Protein AF-A0ABD0WYD9-F1 (afdb_monomer)

Secondary structure (DSSP, 8-state):
--SSHHHHHHHHHHHHHHHHHHHHHHHHHHHHHHHHS---PPPP--EEE-EEEEETTS---TT-EEEPPTT-EEEEEEEEETTEEEEEEEEEE-GGGTT-EEEEEETTEEEEEEEEEESSTTTT-TT-S-----

InterPro domains:
  IPR045860 Snake toxin-like superfamily [G3DSA:2.10.60.10] (42-127)
  IPR045860 Snake toxin-like superfamily [SSF57302] (46-125)
  IPR046354 Sperm acrosome membrane-associated protein 4/Protein Bouncer [PTHR47613] (30-126)

Sequence (134 aa):
MESSQVKAHRVSSQLLSLAGCLRVFLLPTLILTLAAMGRPVPRQILLCNVCPMQLKDKSCSNDFTSECQPNEHCGTSKGYFGSVHILTAQGCLTPDLCNSTHPLIYRGVNYNVTYRCCCSDQCNHLLAPTMHPC

Mean predicted aligned error: 13.66 Å

Solvent-accessible surface area (backbone atoms only — not comparable to full-atom values): 7597 Å² total; per-residue (Å²): 141,82,76,70,66,69,58,54,57,56,50,52,56,50,53,55,50,54,57,46,51,56,52,66,51,51,53,58,52,52,52,51,53,57,65,68,54,67,78,82,75,80,70,60,65,38,45,17,30,42,28,75,82,37,53,57,92,53,79,74,60,81,84,38,69,44,76,38,57,76,69,34,28,20,14,36,36,42,25,18,57,85,91,44,78,45,32,34,29,28,25,70,36,56,68,85,49,47,74,36,73,46,80,45,75,56,96,89,41,73,24,48,30,38,29,43,37,19,79,50,66,47,51,39,50,93,80,53,95,64,60,54,70,110

Structure (mmCIF, N/CA/C/O backbone):
data_AF-A0ABD0WYD9-F1
#
_entry.id   AF-A0ABD0WYD9-F1
#
loop_
_atom_site.group_PDB
_atom_site.id
_atom_site.type_symbol
_atom_site.label_atom_id
_atom_site.label_alt_id
_atom_site.label_comp_id
_atom_site.label_asym_id
_atom_site.label_entity_id
_atom_site.label_seq_id
_atom_site.pdbx_PDB_ins_code
_atom_site.Cartn_x
_atom_site.Cartn_y
_atom_site.Cartn_z
_atom_site.occupancy
_atom_site.B_iso_or_equiv
_atom_site.auth_seq_id
_atom_site.auth_comp_id
_atom_site.auth_asym_id
_atom_site.auth_atom_id
_atom_site.pdbx_PDB_model_num
ATOM 1 N N . MET A 1 1 ? -40.011 27.823 80.304 1.00 37.66 1 MET A N 1
ATOM 2 C CA . MET A 1 1 ? -38.775 27.892 79.495 1.00 37.66 1 MET A CA 1
ATOM 3 C C . MET A 1 1 ? -38.522 26.492 78.938 1.00 37.66 1 MET A C 1
ATOM 5 O O . MET A 1 1 ? -37.744 25.768 79.522 1.00 37.66 1 MET A O 1
ATOM 9 N N . GLU A 1 2 ? -39.256 26.050 77.904 1.00 43.69 2 GLU A N 1
ATOM 10 C CA . GLU A 1 2 ? -39.226 24.619 77.500 1.00 43.69 2 GLU A CA 1
ATOM 11 C C . GLU A 1 2 ? -39.496 24.344 76.000 1.00 43.69 2 GLU A C 1
ATOM 13 O O . GLU A 1 2 ? -39.678 23.206 75.594 1.00 43.69 2 GLU A O 1
ATOM 18 N N . SER A 1 3 ? -39.495 25.364 75.129 1.00 44.09 3 SER A N 1
ATOM 19 C CA . SER A 1 3 ? -39.961 25.211 73.730 1.00 44.09 3 SER A CA 1
ATOM 20 C C . SER A 1 3 ? -38.847 25.136 72.663 1.00 44.09 3 SER A C 1
ATOM 22 O O . SER A 1 3 ? -39.110 24.824 71.503 1.00 44.09 3 SER A O 1
ATOM 24 N N . SER A 1 4 ? -37.577 25.377 73.018 1.00 46.72 4 SER A N 1
ATOM 25 C CA . SER A 1 4 ? -36.503 25.528 72.013 1.00 46.72 4 SER A CA 1
ATOM 26 C C . SER A 1 4 ? -35.716 24.252 71.681 1.00 46.72 4 SER A C 1
ATOM 28 O O . SER A 1 4 ? -35.144 24.175 70.596 1.00 46.72 4 SER A O 1
ATOM 30 N N . GLN A 1 5 ? -35.691 23.230 72.548 1.00 47.50 5 GLN A N 1
ATOM 31 C CA . GLN A 1 5 ? -34.864 22.032 72.303 1.00 47.50 5 GLN A CA 1
ATOM 32 C C . GLN A 1 5 ? -35.495 21.009 71.343 1.00 47.50 5 GLN A C 1
ATOM 34 O O . GLN A 1 5 ? -34.782 20.380 70.561 1.00 47.50 5 GLN A O 1
ATOM 39 N N . VAL A 1 6 ? -36.825 20.876 71.323 1.00 47.47 6 VAL A N 1
ATOM 40 C CA . VAL A 1 6 ? -37.510 19.848 70.512 1.00 47.47 6 VAL A CA 1
ATOM 41 C C . VAL A 1 6 ? -37.477 20.178 69.011 1.00 47.47 6 VAL A C 1
ATOM 43 O O . VAL A 1 6 ? -37.432 19.282 68.165 1.00 47.47 6 VAL A O 1
ATOM 46 N N . LYS A 1 7 ? -37.440 21.468 68.649 1.00 44.81 7 LYS A N 1
ATOM 47 C CA . LYS A 1 7 ? -37.459 21.919 67.247 1.00 44.81 7 LYS A CA 1
ATOM 48 C C . LYS A 1 7 ? -36.091 21.785 66.563 1.00 44.81 7 LYS A C 1
ATOM 50 O O . LYS A 1 7 ? -36.036 21.417 65.394 1.00 44.81 7 LYS A O 1
ATOM 55 N N . ALA A 1 8 ? -34.996 21.993 67.299 1.00 42.66 8 ALA A N 1
ATOM 56 C CA . ALA A 1 8 ? -33.626 21.879 66.787 1.00 42.66 8 ALA A CA 1
ATOM 57 C C . ALA A 1 8 ? -33.217 20.423 66.489 1.00 42.66 8 ALA A C 1
ATOM 59 O O . ALA A 1 8 ? -32.623 20.147 65.445 1.00 42.66 8 ALA A O 1
ATOM 60 N N . HIS A 1 9 ? -33.611 19.475 67.349 1.00 40.56 9 HIS A N 1
ATOM 61 C CA . HIS A 1 9 ? -33.355 18.043 67.136 1.00 40.56 9 HIS A CA 1
ATOM 62 C C . HIS A 1 9 ? -34.081 17.485 65.903 1.00 40.56 9 HIS A C 1
ATOM 64 O O . HIS A 1 9 ? -33.520 16.683 65.154 1.00 40.56 9 HIS A O 1
ATOM 70 N N . ARG A 1 10 ? -35.315 17.943 65.654 1.00 43.44 10 ARG A N 1
ATOM 71 C CA . ARG A 1 10 ? -36.122 17.502 64.506 1.00 43.44 10 ARG A CA 1
ATOM 72 C C . ARG A 1 10 ? -35.565 18.020 63.174 1.00 43.44 10 ARG A C 1
ATOM 74 O O . ARG A 1 10 ? -35.542 17.277 62.200 1.00 43.44 10 ARG A O 1
ATOM 81 N N . VAL A 1 11 ? -35.060 19.257 63.156 1.00 44.94 11 VAL A N 1
ATOM 82 C CA . VAL A 1 11 ? -34.444 19.894 61.976 1.00 44.94 11 VAL A CA 1
ATOM 83 C C . VAL A 1 11 ? -33.078 19.279 61.651 1.00 44.94 11 VAL A C 1
ATOM 85 O O . VAL A 1 11 ? -32.806 18.983 60.490 1.00 44.94 11 VAL A O 1
ATOM 88 N N . SER A 1 12 ? -32.249 19.000 62.664 1.00 49.66 12 SER A N 1
ATOM 89 C CA . SER A 1 12 ? -30.949 18.336 62.482 1.00 49.66 12 SER A CA 1
ATOM 90 C C . SER A 1 12 ? -31.109 16.918 61.915 1.00 49.66 12 SER A C 1
ATOM 92 O O . SER A 1 12 ? -30.497 16.580 60.904 1.00 49.66 12 SER A O 1
ATOM 94 N N . SER A 1 13 ? -32.024 16.119 62.475 1.00 45.06 13 SER A N 1
ATOM 95 C CA . SER A 1 13 ? -32.302 14.759 61.992 1.00 45.06 13 SER A CA 1
ATOM 96 C C . SER A 1 13 ? -32.859 14.727 60.554 1.00 45.06 13 SER A C 1
ATOM 98 O O . SER A 1 13 ? -32.491 13.853 59.768 1.00 45.06 13 SER A O 1
ATOM 100 N N . GLN A 1 14 ? -33.673 15.716 60.161 1.00 49.16 14 GLN A N 1
ATOM 101 C CA . GLN A 1 14 ? -34.178 15.8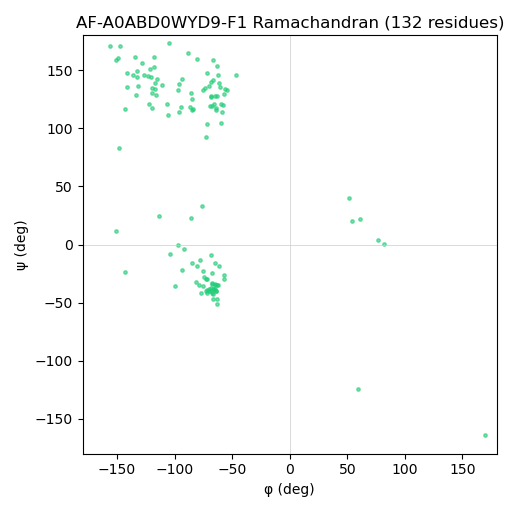47 58.785 1.00 49.16 14 GLN A CA 1
ATOM 102 C C . GLN A 1 14 ? -33.099 16.288 57.776 1.00 49.16 14 GLN A C 1
ATOM 104 O O . GLN A 1 14 ? -33.049 15.748 56.670 1.00 49.16 14 GLN A O 1
ATOM 109 N N . LEU A 1 15 ? -32.196 17.204 58.149 1.00 49.66 15 LEU A N 1
ATOM 110 C CA . LEU A 1 15 ? -31.064 17.640 57.311 1.00 49.66 15 LEU A CA 1
ATOM 111 C C . LEU A 1 15 ? -30.028 16.524 57.085 1.00 49.66 15 LEU A C 1
ATOM 113 O O . LEU A 1 15 ? -29.520 16.372 55.972 1.00 49.66 15 LEU A O 1
ATOM 117 N N . LEU A 1 16 ? -29.759 15.705 58.108 1.00 50.06 16 LEU A N 1
ATOM 118 C CA . LEU A 1 16 ? -28.893 14.522 58.001 1.00 50.06 16 LEU A CA 1
ATOM 119 C C . LEU A 1 16 ? -29.479 13.442 57.068 1.00 50.06 16 LEU A C 1
ATOM 121 O O . LEU A 1 16 ? -28.731 12.785 56.346 1.00 50.06 16 LEU A O 1
ATOM 125 N N . SER A 1 17 ? -30.808 13.298 57.025 1.00 51.75 17 SER A N 1
ATOM 126 C CA . SER A 1 17 ? -31.506 12.336 56.155 1.00 51.75 17 SER A CA 1
ATOM 127 C C . SER A 1 17 ? -31.485 12.738 54.670 1.00 51.75 17 SER A C 1
ATOM 129 O O . SER A 1 17 ? -31.228 11.909 53.793 1.00 51.75 17 SER A O 1
ATOM 131 N N . LEU A 1 18 ? -31.659 14.033 54.379 1.00 50.72 18 LEU A N 1
ATOM 132 C CA . LEU A 1 18 ? -31.580 14.589 53.020 1.00 50.72 18 LEU A CA 1
ATOM 133 C C . LEU A 1 18 ? -30.158 14.510 52.440 1.00 50.72 18 LEU A C 1
ATOM 135 O O . LEU A 1 18 ? -29.986 14.104 51.290 1.00 50.72 18 LEU A O 1
ATOM 139 N N . ALA A 1 19 ? -29.134 14.821 53.241 1.00 52.25 19 ALA A N 1
ATOM 140 C CA . ALA A 1 19 ? -27.732 14.686 52.837 1.00 52.25 19 ALA A CA 1
ATOM 141 C C . ALA A 1 19 ? -27.307 13.214 52.648 1.00 52.25 1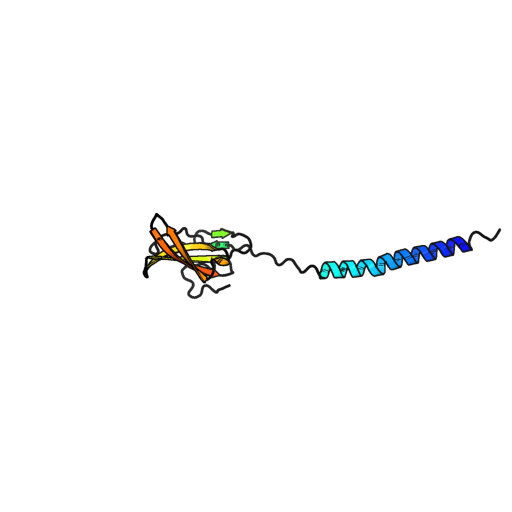9 ALA A C 1
ATOM 143 O O . ALA A 1 19 ? -26.496 12.909 51.769 1.00 52.25 19 ALA A O 1
ATOM 144 N N . GLY A 1 20 ? -27.876 12.297 53.440 1.00 50.06 20 GLY A N 1
ATOM 145 C CA . GLY A 1 20 ? -27.683 10.852 53.306 1.00 50.06 20 GLY A CA 1
ATOM 146 C C . GLY A 1 20 ? -28.284 10.290 52.016 1.00 50.06 20 GLY A C 1
ATOM 147 O O . GLY A 1 20 ? -27.592 9.586 51.285 1.00 50.06 20 GLY A O 1
ATOM 148 N N . CYS A 1 21 ? -29.522 10.661 51.673 1.00 52.00 21 CYS A N 1
ATOM 149 C CA . CYS A 1 21 ? -30.157 10.244 50.414 1.00 52.00 21 CYS A CA 1
ATOM 150 C C . CYS A 1 21 ? -29.420 10.789 49.183 1.00 52.00 21 CYS A C 1
ATOM 152 O O . CYS A 1 21 ? -29.212 10.062 48.211 1.00 52.00 21 CYS A O 1
ATOM 154 N N . LEU A 1 22 ? -28.962 12.043 49.242 1.00 50.88 22 LEU A N 1
ATOM 155 C CA . LEU A 1 22 ? -28.210 12.668 48.154 1.00 50.88 22 LEU A CA 1
ATOM 156 C C . LEU A 1 22 ? -26.878 11.939 47.888 1.00 50.88 22 LEU A C 1
ATOM 158 O O . LEU A 1 22 ? -26.475 11.792 46.739 1.00 50.88 22 LEU A O 1
ATOM 162 N N . ARG A 1 23 ? -26.222 11.415 48.934 1.00 54.19 23 ARG A N 1
ATOM 163 C CA . ARG A 1 23 ? -25.013 10.583 48.805 1.00 54.19 23 ARG A CA 1
ATOM 164 C C . ARG A 1 23 ? -25.320 9.150 48.362 1.00 54.19 23 ARG A C 1
ATOM 166 O O . ARG A 1 23 ? -24.603 8.625 47.520 1.00 54.19 23 ARG A O 1
ATOM 173 N N . VAL A 1 24 ? -26.370 8.521 48.888 1.00 58.66 24 VAL A N 1
ATOM 174 C CA . VAL A 1 24 ? -26.669 7.101 48.626 1.00 58.66 24 VAL A CA 1
ATOM 175 C C . VAL A 1 24 ? -27.173 6.854 47.206 1.00 58.66 24 VAL A C 1
ATOM 177 O O . VAL A 1 24 ? -26.892 5.791 46.667 1.00 58.66 24 VAL A O 1
ATOM 180 N N . PHE A 1 25 ? -27.856 7.812 46.572 1.00 56.38 25 PHE A N 1
ATOM 181 C CA . PHE A 1 25 ? -28.393 7.615 45.220 1.00 56.38 25 PHE A CA 1
ATOM 182 C C . PHE A 1 25 ? -27.540 8.239 44.108 1.00 56.38 25 PHE A C 1
ATOM 184 O O . PHE A 1 25 ? -27.410 7.619 43.058 1.00 56.38 25 PHE A O 1
ATOM 191 N N . LEU A 1 26 ? -26.897 9.397 44.324 1.00 61.88 26 LEU A N 1
ATOM 192 C CA . LEU A 1 26 ? -26.120 10.056 43.260 1.00 61.88 26 LEU A CA 1
ATOM 193 C C . LEU A 1 26 ? -24.772 9.378 42.978 1.00 61.88 26 LEU A C 1
ATOM 195 O O . LEU A 1 26 ? -24.339 9.323 41.826 1.00 61.88 26 LEU A O 1
ATOM 199 N N . LEU A 1 27 ? -24.111 8.847 44.013 1.00 64.38 27 LEU A N 1
ATOM 200 C CA . LEU A 1 27 ? -22.834 8.140 43.875 1.00 64.38 27 LEU A CA 1
ATOM 201 C C . LEU A 1 27 ? -22.951 6.861 43.026 1.00 64.38 27 LEU A C 1
ATOM 203 O O . LEU A 1 27 ? -22.187 6.738 42.068 1.00 64.38 27 LEU A O 1
ATOM 207 N N . PRO A 1 28 ? -23.891 5.929 43.284 1.00 67.06 28 PRO A N 1
ATOM 208 C CA . PRO A 1 28 ? -24.014 4.734 42.455 1.00 67.06 28 PRO A CA 1
ATOM 209 C C . PRO A 1 28 ? -24.492 5.051 41.038 1.00 67.06 28 PRO A C 1
ATOM 211 O O . PRO A 1 28 ? -24.013 4.413 40.105 1.00 67.06 28 PRO A O 1
ATOM 214 N N . THR A 1 29 ? -25.355 6.058 40.837 1.00 69.00 29 THR A N 1
ATOM 215 C CA . THR A 1 29 ? -25.748 6.472 39.479 1.00 69.00 29 THR A CA 1
ATOM 216 C C . THR A 1 29 ? -24.579 7.054 38.692 1.00 69.00 29 THR A C 1
ATOM 218 O O . THR A 1 29 ? -24.451 6.759 37.509 1.00 69.00 29 THR A O 1
ATOM 221 N N . LEU A 1 30 ? -23.694 7.823 39.337 1.00 69.94 30 LEU A N 1
ATOM 222 C CA . LEU A 1 30 ? -22.493 8.373 38.702 1.00 69.94 30 LEU A CA 1
ATOM 223 C C . LEU A 1 30 ? -21.468 7.280 38.358 1.00 69.94 30 LEU A C 1
ATOM 225 O O . LEU A 1 30 ? -20.819 7.332 37.318 1.00 69.94 30 LEU A O 1
ATOM 229 N N . ILE A 1 31 ? -21.333 6.265 39.214 1.00 69.31 31 ILE A N 1
ATOM 230 C CA . ILE A 1 31 ? -20.466 5.110 38.944 1.00 69.31 31 ILE A CA 1
ATOM 231 C C . ILE A 1 31 ? -21.021 4.286 37.771 1.00 69.31 31 ILE A C 1
ATOM 233 O O . ILE A 1 31 ? -20.257 3.878 36.897 1.00 69.31 31 ILE A O 1
ATOM 237 N N . LEU A 1 32 ? -22.344 4.082 37.709 1.00 66.44 32 LEU A N 1
ATOM 238 C CA . LEU A 1 32 ? -22.992 3.363 36.607 1.00 66.44 32 LEU A CA 1
ATOM 239 C C . LEU A 1 32 ? -22.843 4.096 35.267 1.00 66.44 32 LEU A C 1
ATOM 241 O O . LEU A 1 32 ? -22.587 3.453 34.251 1.00 66.44 32 LEU A O 1
ATOM 245 N N . THR A 1 33 ? -22.966 5.429 35.250 1.00 67.44 33 THR A N 1
ATOM 246 C CA . THR A 1 33 ? -22.784 6.213 34.019 1.00 67.44 33 THR A CA 1
ATOM 247 C C . THR A 1 33 ? -21.335 6.195 33.544 1.00 67.44 33 THR A C 1
ATOM 249 O O . THR A 1 33 ? -21.105 6.021 32.352 1.00 67.44 33 THR A O 1
ATOM 252 N N . LEU A 1 34 ? -20.353 6.278 34.448 1.00 66.00 34 LEU A N 1
ATOM 253 C CA . LEU A 1 34 ? -18.932 6.150 34.096 1.00 66.00 34 LEU A CA 1
ATOM 254 C C . LEU A 1 34 ? -18.579 4.754 33.558 1.00 66.00 34 LEU A C 1
ATOM 256 O O . LEU A 1 34 ? -17.756 4.648 32.656 1.00 66.00 34 LEU A O 1
ATOM 260 N N . ALA A 1 35 ? -19.211 3.695 34.070 1.00 67.19 35 ALA A N 1
ATOM 261 C CA . ALA A 1 35 ? -19.020 2.331 33.572 1.00 67.19 35 ALA A CA 1
ATOM 262 C C . ALA A 1 35 ? -19.708 2.077 32.214 1.00 67.19 35 ALA A C 1
ATOM 264 O O . ALA A 1 35 ? -19.243 1.237 31.445 1.00 67.19 35 ALA A O 1
ATOM 265 N N . ALA A 1 36 ? -20.794 2.800 31.911 1.00 70.00 36 ALA A N 1
ATOM 266 C CA . ALA A 1 36 ? -21.495 2.730 30.627 1.00 70.00 36 ALA A CA 1
ATOM 267 C C . ALA A 1 36 ? -20.750 3.457 29.493 1.00 70.00 36 ALA A C 1
ATOM 269 O O . ALA A 1 36 ? -20.934 3.129 28.319 1.00 70.00 36 ALA A O 1
ATOM 270 N N . MET A 1 37 ? -19.877 4.411 29.831 1.00 68.06 37 MET A N 1
ATOM 271 C CA . MET A 1 37 ? -18.918 4.980 28.888 1.00 68.06 37 MET A CA 1
ATOM 272 C C . MET A 1 37 ? -17.835 3.924 28.646 1.00 68.06 37 MET A C 1
ATOM 274 O O . MET A 1 37 ? -16.884 3.799 29.415 1.00 68.06 37 MET A O 1
ATOM 278 N N . GLY A 1 38 ? -18.024 3.100 27.611 1.00 65.19 38 GLY A N 1
ATOM 279 C CA . GLY A 1 38 ? -17.066 2.065 27.226 1.00 65.19 38 GLY A CA 1
ATOM 280 C C . GLY A 1 38 ? -15.630 2.600 27.190 1.00 65.19 38 GLY A C 1
ATOM 281 O O . GLY A 1 38 ? -15.391 3.767 26.873 1.00 65.19 38 GLY A O 1
ATOM 282 N N . ARG A 1 39 ? -14.659 1.749 27.543 1.00 73.44 39 ARG A N 1
ATOM 283 C CA . ARG A 1 39 ? -13.240 2.132 27.525 1.00 73.44 39 ARG A CA 1
ATOM 284 C C . ARG A 1 39 ? -12.872 2.668 26.132 1.00 73.44 39 ARG A C 1
ATOM 286 O O . ARG A 1 39 ? -13.196 1.997 25.150 1.00 73.44 39 ARG A O 1
ATOM 293 N N . PRO A 1 40 ? -12.173 3.814 26.023 1.00 64.44 40 PRO A N 1
ATOM 294 C CA . PRO A 1 40 ? -11.611 4.239 24.751 1.00 64.44 40 PRO A CA 1
ATOM 295 C C . PRO A 1 40 ? -10.662 3.141 24.269 1.00 64.44 40 PRO A C 1
ATOM 297 O O . PRO A 1 40 ? -9.660 2.856 24.925 1.00 64.44 40 PRO A O 1
ATOM 300 N N . VAL A 1 41 ? -10.993 2.485 23.156 1.00 63.38 41 VAL A N 1
ATOM 301 C CA . VAL A 1 41 ? -10.050 1.587 22.488 1.00 63.38 41 VAL A CA 1
ATOM 302 C C . VAL A 1 41 ? -8.940 2.483 21.942 1.00 63.38 41 VAL A C 1
ATOM 304 O O . VAL A 1 41 ? -9.249 3.392 21.164 1.00 63.38 41 VAL A O 1
ATOM 307 N N . PRO A 1 42 ? -7.674 2.304 22.357 1.00 61.94 42 PRO A N 1
ATOM 308 C CA . PRO A 1 42 ? -6.589 3.086 21.791 1.00 61.94 42 PRO A CA 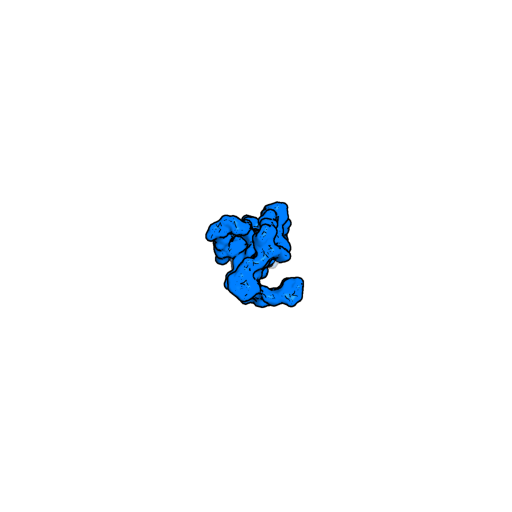1
ATOM 309 C C . PRO A 1 42 ? -6.555 2.820 20.285 1.00 61.94 42 PRO A C 1
ATOM 311 O O . PRO A 1 42 ? -6.434 1.672 19.855 1.00 61.94 42 PRO A O 1
ATOM 314 N N . ARG A 1 43 ? -6.708 3.877 19.477 1.00 69.00 43 ARG A N 1
ATOM 315 C CA . ARG A 1 43 ? -6.470 3.775 18.036 1.00 69.00 43 ARG A CA 1
ATOM 316 C C . ARG A 1 43 ? -4.991 3.458 17.860 1.00 69.00 43 ARG A C 1
ATOM 318 O O . ARG A 1 43 ? -4.150 4.238 18.300 1.00 69.00 43 ARG A O 1
ATOM 325 N N . GLN A 1 44 ? -4.691 2.299 17.285 1.00 77.19 44 GLN A N 1
ATOM 326 C CA . GLN A 1 44 ? -3.313 1.895 17.046 1.00 77.19 44 GLN A CA 1
ATOM 327 C C . GLN A 1 44 ? -2.736 2.791 15.952 1.00 77.19 44 GLN A C 1
ATOM 329 O O . GLN 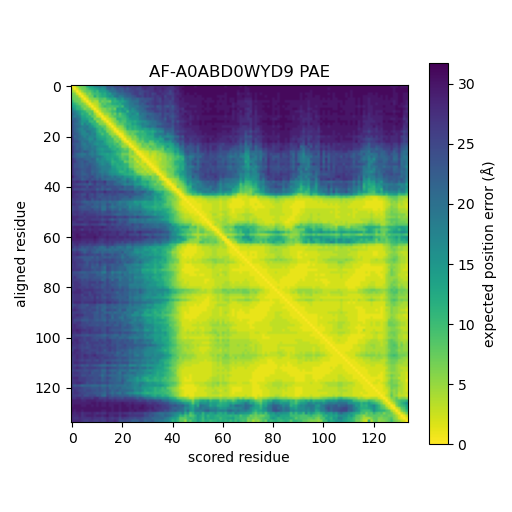A 1 44 ? -3.274 2.857 14.847 1.00 77.19 44 GLN A O 1
ATOM 334 N N . ILE A 1 45 ? -1.682 3.523 16.302 1.00 92.12 45 ILE A N 1
ATOM 335 C CA . ILE A 1 45 ? -0.811 4.191 15.341 1.00 92.12 45 ILE A CA 1
ATOM 336 C C . ILE A 1 45 ? 0.207 3.133 14.932 1.00 92.12 45 ILE A C 1
ATOM 338 O O . ILE A 1 45 ? 0.941 2.642 15.785 1.00 92.12 45 ILE A O 1
ATOM 342 N N . LEU A 1 46 ? 0.186 2.744 13.659 1.00 94.69 46 LEU A N 1
ATOM 343 C CA . LEU A 1 46 ? 1.086 1.728 13.119 1.00 94.69 46 LEU A CA 1
ATOM 344 C C . LEU A 1 46 ? 2.330 2.381 12.521 1.00 94.69 46 LEU A C 1
ATOM 346 O O . LEU A 1 46 ? 2.242 3.429 11.877 1.00 94.69 46 LEU A O 1
ATOM 350 N N . LEU A 1 47 ? 3.476 1.729 12.693 1.00 95.44 47 LEU A N 1
ATOM 351 C CA . LEU A 1 47 ? 4.721 2.071 12.014 1.00 95.44 47 LEU A CA 1
ATOM 352 C C . LEU A 1 47 ? 4.876 1.173 10.782 1.00 95.44 47 LEU A C 1
ATOM 354 O O . LEU A 1 47 ? 5.047 -0.035 10.923 1.00 95.44 47 LEU A O 1
ATOM 358 N N . CYS A 1 48 ? 4.842 1.729 9.573 1.00 94.88 48 CYS A N 1
ATOM 359 C CA . CYS A 1 48 ? 4.835 0.947 8.330 1.00 94.88 48 CYS A CA 1
ATOM 360 C C . CYS A 1 48 ? 6.063 1.213 7.464 1.00 94.88 48 CYS A C 1
ATOM 362 O O . CYS A 1 48 ? 6.610 2.312 7.488 1.00 94.88 48 CYS A O 1
ATOM 364 N N . ASN A 1 49 ? 6.464 0.231 6.648 1.00 94.06 49 ASN A N 1
ATOM 365 C CA . ASN A 1 49 ? 7.501 0.443 5.637 1.00 94.06 49 ASN A CA 1
ATOM 366 C C . ASN A 1 49 ? 6.979 1.382 4.549 1.00 94.06 49 ASN A C 1
ATOM 368 O O . ASN A 1 49 ? 5.830 1.243 4.111 1.00 94.06 49 ASN A O 1
ATOM 372 N N . VAL A 1 50 ? 7.831 2.292 4.085 1.00 93.88 50 VAL A N 1
ATOM 373 C CA . VAL A 1 50 ? 7.501 3.262 3.041 1.00 93.88 50 VAL A CA 1
ATOM 374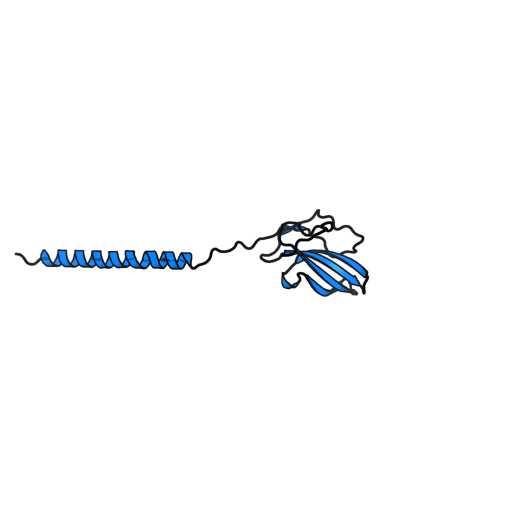 C C . VAL A 1 50 ? 8.363 3.024 1.819 1.00 93.88 50 VAL A C 1
ATOM 376 O O . VAL A 1 50 ? 9.590 3.005 1.882 1.00 93.88 50 VAL A O 1
ATOM 379 N N . CYS A 1 51 ? 7.698 2.919 0.677 1.00 92.50 51 CYS A N 1
ATOM 380 C CA . CYS A 1 51 ? 8.345 2.865 -0.617 1.00 92.50 51 CYS A CA 1
ATOM 381 C C . CYS A 1 51 ? 7.491 3.634 -1.627 1.00 92.50 51 CYS A C 1
ATOM 383 O O . CYS A 1 51 ? 6.346 3.236 -1.877 1.00 92.50 51 CYS A O 1
ATOM 385 N N . PRO A 1 52 ? 8.008 4.727 -2.214 1.00 91.81 52 PRO A N 1
ATOM 386 C CA . PRO A 1 52 ? 7.265 5.481 -3.210 1.00 91.81 52 PRO A CA 1
ATOM 387 C C . PRO A 1 52 ? 6.996 4.615 -4.440 1.00 91.81 52 PRO A C 1
ATOM 389 O O . PRO A 1 52 ? 7.760 3.705 -4.758 1.00 91.81 52 PRO A O 1
ATOM 392 N N . MET A 1 53 ? 5.922 4.932 -5.165 1.00 91.75 53 MET A N 1
ATOM 393 C CA . MET A 1 53 ? 5.556 4.178 -6.359 1.00 91.75 53 MET A CA 1
ATOM 394 C C . MET A 1 53 ? 6.696 4.179 -7.382 1.00 91.75 53 MET A C 1
ATOM 396 O O . MET A 1 53 ? 7.109 5.235 -7.875 1.00 91.75 53 MET A O 1
ATOM 400 N N . GLN A 1 54 ? 7.179 2.983 -7.708 1.00 92.00 54 GLN A N 1
ATOM 401 C CA . GLN A 1 54 ? 8.318 2.762 -8.591 1.00 92.00 54 GLN A CA 1
ATOM 402 C C . GLN A 1 54 ? 8.172 1.466 -9.390 1.00 92.00 54 GLN A C 1
ATOM 404 O O . GLN A 1 54 ? 7.274 0.667 -9.138 1.00 92.00 54 GLN A O 1
ATOM 409 N N . LEU A 1 55 ? 9.058 1.258 -10.367 1.00 90.44 55 LEU A N 1
ATOM 410 C CA . LEU A 1 55 ? 9.110 0.011 -11.129 1.00 90.44 55 LEU A CA 1
ATOM 411 C C . LEU A 1 55 ? 9.412 -1.174 -10.207 1.00 90.44 55 LEU A C 1
ATOM 413 O O . LEU A 1 55 ? 10.295 -1.069 -9.360 1.00 90.44 55 LEU A O 1
ATOM 417 N N . LYS A 1 56 ? 8.737 -2.307 -10.420 1.00 85.44 56 LYS A N 1
AT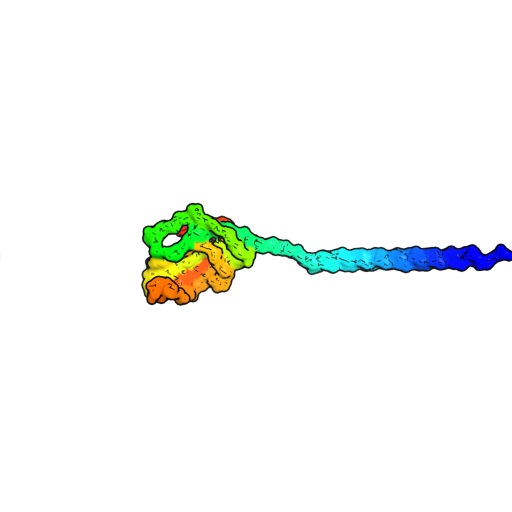OM 418 C CA . LYS A 1 56 ? 8.899 -3.530 -9.610 1.00 85.44 56 LYS A CA 1
ATOM 419 C C . LYS A 1 56 ? 10.336 -4.066 -9.566 1.00 85.44 56 LYS A C 1
ATOM 421 O O . LYS A 1 56 ? 10.687 -4.761 -8.623 1.00 85.44 56 LYS A O 1
ATOM 426 N N . ASP A 1 57 ? 11.135 -3.770 -10.595 1.00 79.44 57 ASP A N 1
ATOM 427 C CA . ASP A 1 57 ? 12.518 -4.245 -10.718 1.00 79.44 57 ASP A CA 1
ATOM 428 C C . ASP A 1 57 ? 13.474 -3.436 -9.826 1.00 79.44 57 ASP A C 1
ATOM 430 O O . ASP A 1 57 ? 14.607 -3.849 -9.583 1.00 79.44 57 ASP A O 1
ATOM 434 N N . LYS A 1 58 ? 13.017 -2.289 -9.304 1.00 80.06 58 LYS A N 1
ATOM 435 C CA . LYS A 1 58 ? 13.681 -1.604 -8.198 1.00 80.06 58 LYS A CA 1
ATOM 436 C C . LYS A 1 58 ? 13.199 -2.219 -6.892 1.00 80.06 58 LYS A C 1
ATOM 438 O O . LYS A 1 58 ? 11.999 -2.256 -6.623 1.00 80.06 58 LYS A O 1
ATOM 443 N N . SER A 1 59 ? 14.134 -2.668 -6.061 1.00 72.38 59 SER A N 1
ATOM 444 C CA . SER A 1 59 ? 13.803 -3.127 -4.719 1.00 72.38 59 SER A CA 1
ATOM 445 C C . SER A 1 59 ? 13.238 -1.963 -3.901 1.00 72.38 59 SER A C 1
ATOM 447 O O . SER A 1 59 ? 13.845 -0.895 -3.804 1.00 72.38 59 SER A O 1
ATOM 449 N N . CYS A 1 60 ? 12.070 -2.164 -3.289 1.00 77.75 60 CYS A N 1
ATOM 450 C CA . CYS A 1 60 ? 11.737 -1.384 -2.106 1.00 77.75 60 CYS A CA 1
ATOM 451 C C . CYS A 1 60 ? 12.622 -1.909 -0.983 1.00 77.75 60 CYS A C 1
ATOM 453 O O . CYS A 1 60 ? 12.412 -3.018 -0.487 1.00 77.75 60 CYS A O 1
ATOM 455 N N . SER A 1 61 ? 13.658 -1.148 -0.649 1.00 70.50 61 SER A N 1
ATOM 456 C CA . SER A 1 61 ? 14.409 -1.402 0.571 1.00 70.50 61 SER A CA 1
ATOM 457 C C . SER A 1 61 ? 13.489 -1.060 1.739 1.00 70.50 61 SER A C 1
ATOM 459 O O . SER A 1 61 ? 12.929 0.035 1.762 1.00 70.50 61 SER A O 1
ATOM 461 N N . ASN A 1 62 ? 13.303 -1.972 2.695 1.00 72.62 62 ASN A N 1
ATOM 462 C CA . ASN A 1 62 ? 12.488 -1.715 3.893 1.00 72.62 62 ASN A CA 1
ATOM 463 C C . ASN A 1 62 ? 13.256 -0.829 4.904 1.00 72.62 62 ASN A C 1
ATOM 465 O O . ASN A 1 62 ? 13.133 -1.004 6.109 1.00 72.62 62 ASN A O 1
ATOM 469 N N . ASP A 1 63 ? 14.093 0.086 4.409 1.00 76.56 63 ASP A N 1
ATOM 470 C CA . ASP A 1 63 ? 15.006 0.903 5.215 1.00 76.56 63 ASP A CA 1
ATOM 471 C C . ASP A 1 63 ? 14.312 2.152 5.774 1.00 76.56 63 ASP A C 1
ATOM 473 O O . ASP A 1 63 ? 14.821 2.794 6.690 1.00 76.56 63 ASP A O 1
ATOM 477 N N . PHE A 1 64 ? 13.151 2.508 5.215 1.00 90.00 64 PHE A N 1
ATOM 478 C CA . PHE A 1 64 ? 12.381 3.683 5.597 1.00 90.00 64 PHE A CA 1
ATOM 479 C C . PHE A 1 64 ? 11.024 3.282 6.158 1.00 90.00 64 PHE A C 1
ATOM 481 O O . PHE A 1 64 ? 10.294 2.488 5.560 1.00 90.00 64 PHE A O 1
ATOM 488 N N . THR A 1 65 ? 10.666 3.895 7.281 1.00 94.44 65 THR A N 1
ATOM 489 C CA . THR A 1 65 ? 9.382 3.702 7.948 1.00 94.44 65 THR A CA 1
ATOM 490 C C . THR A 1 65 ? 8.704 5.038 8.243 1.00 94.44 65 THR A C 1
ATOM 492 O O . THR A 1 65 ? 9.358 6.080 8.319 1.00 94.44 65 THR A O 1
ATOM 495 N N . SER A 1 66 ? 7.380 5.016 8.387 1.00 95.12 66 SER A N 1
ATOM 496 C CA . SER A 1 66 ? 6.584 6.168 8.821 1.00 95.12 66 SER A CA 1
ATOM 497 C C . SER A 1 66 ? 5.457 5.743 9.750 1.00 95.12 66 SER A C 1
ATOM 499 O O . SER A 1 66 ? 4.887 4.663 9.581 1.00 95.12 66 SER A O 1
ATOM 501 N N . GLU A 1 67 ? 5.102 6.613 10.691 1.00 96.75 67 GLU A N 1
ATOM 502 C CA . GLU A 1 67 ? 3.882 6.476 11.487 1.00 96.75 67 GLU A CA 1
ATOM 503 C C . GLU A 1 67 ? 2.652 6.826 10.641 1.00 96.75 67 GLU A C 1
ATOM 505 O O . GLU A 1 67 ? 2.651 7.823 9.914 1.00 96.75 67 GLU A O 1
ATOM 510 N N . CYS A 1 68 ? 1.608 6.006 10.733 1.00 95.75 68 CYS A N 1
ATOM 511 C CA . CYS A 1 68 ? 0.350 6.226 10.026 1.00 95.75 68 CYS A CA 1
ATOM 512 C C . CYS A 1 68 ? -0.641 7.083 10.817 1.00 95.75 68 CYS A C 1
ATOM 514 O O . CYS A 1 68 ? -0.526 7.258 12.032 1.00 95.75 68 CYS A O 1
ATOM 516 N N . GLN A 1 69 ? -1.671 7.584 10.137 1.00 95.12 69 GLN A N 1
ATOM 517 C CA . GLN A 1 69 ? -2.805 8.204 10.815 1.00 95.12 69 GLN A CA 1
ATOM 518 C C . GLN A 1 69 ? -3.592 7.168 11.636 1.00 95.12 69 GLN A C 1
ATOM 520 O O . GLN A 1 69 ? -3.563 5.966 11.352 1.00 95.12 69 GLN A O 1
ATOM 525 N N . PRO A 1 70 ? -4.366 7.616 12.641 1.00 91.69 70 PRO A N 1
ATOM 526 C CA . PRO A 1 70 ? -5.269 6.727 13.354 1.00 91.69 70 PRO A CA 1
ATOM 527 C C . PRO A 1 70 ? -6.256 6.053 12.387 1.00 91.69 70 PRO A C 1
ATOM 529 O O . PRO A 1 70 ? -6.954 6.747 11.650 1.00 91.69 70 PRO A O 1
ATOM 532 N N . ASN A 1 71 ? -6.378 4.725 12.474 1.00 90.19 71 ASN A N 1
ATOM 533 C CA . ASN A 1 71 ? -7.200 3.854 11.613 1.00 90.19 71 ASN A CA 1
ATOM 534 C C . ASN A 1 71 ? -6.642 3.567 10.211 1.00 90.19 71 ASN A C 1
ATOM 536 O O . ASN A 1 71 ? -7.328 2.913 9.431 1.00 90.19 71 ASN A O 1
ATOM 540 N N . GLU A 1 72 ? -5.444 4.026 9.869 1.00 94.81 72 GLU A N 1
ATOM 541 C CA . GLU A 1 72 ? -4.762 3.528 8.675 1.00 94.81 72 GLU A CA 1
ATOM 542 C C . GLU A 1 72 ? -4.085 2.181 8.950 1.00 94.81 72 GLU A C 1
ATOM 544 O O . GLU A 1 72 ? -3.806 1.810 10.094 1.00 94.81 72 GLU A O 1
ATOM 549 N N . HIS A 1 73 ? -3.816 1.447 7.876 1.00 94.25 73 HIS A N 1
ATOM 550 C CA . HIS A 1 73 ? -3.167 0.143 7.915 1.00 94.25 73 HIS A CA 1
ATOM 551 C C . HIS A 1 73 ? -1.879 0.159 7.101 1.00 94.25 73 HIS A C 1
ATOM 553 O O . HIS A 1 73 ? -1.769 0.878 6.106 1.00 94.25 73 HIS A O 1
ATOM 559 N N . CYS A 1 74 ? -0.909 -0.673 7.474 1.00 95.06 74 CYS A N 1
ATOM 560 C CA . CYS A 1 74 ? 0.236 -0.904 6.604 1.00 95.06 74 CYS A CA 1
ATOM 561 C C . CYS A 1 74 ? -0.226 -1.633 5.345 1.00 95.06 74 CYS A C 1
ATOM 563 O O . CYS A 1 74 ? -1.036 -2.558 5.423 1.00 95.06 74 CYS A O 1
ATOM 565 N N . GLY A 1 75 ? 0.332 -1.287 4.188 1.00 94.12 75 GLY A N 1
ATOM 566 C CA . GLY A 1 75 ? -0.035 -1.966 2.957 1.00 94.12 75 GLY A CA 1
ATOM 567 C C . GLY A 1 75 ? 0.997 -1.933 1.844 1.00 94.12 75 GLY A C 1
ATOM 568 O O . GLY A 1 75 ? 2.029 -1.257 1.917 1.00 94.12 75 GLY A O 1
ATOM 569 N N . THR A 1 76 ? 0.698 -2.728 0.818 1.00 93.69 76 THR A N 1
ATOM 570 C CA . THR A 1 76 ? 1.407 -2.772 -0.463 1.00 93.69 76 THR A CA 1
ATOM 571 C C . THR A 1 76 ? 0.442 -2.445 -1.595 1.00 93.69 76 THR A C 1
ATOM 573 O O . THR A 1 76 ? -0.721 -2.860 -1.579 1.00 93.69 76 THR A O 1
ATOM 576 N N . SER A 1 77 ? 0.951 -1.745 -2.602 1.00 94.19 77 SER A N 1
ATOM 577 C CA . SER A 1 77 ? 0.221 -1.414 -3.824 1.00 94.19 77 SER A CA 1
ATOM 578 C C . SER A 1 77 ? 0.954 -2.013 -5.014 1.00 94.19 77 SER A C 1
ATOM 580 O O . SER A 1 77 ? 2.162 -1.819 -5.154 1.00 94.19 77 SER A O 1
ATOM 582 N N . LYS A 1 78 ? 0.237 -2.728 -5.881 1.00 93.88 78 LYS A N 1
ATOM 583 C CA . LYS A 1 78 ? 0.785 -3.313 -7.113 1.00 93.88 78 LYS A CA 1
ATOM 584 C C . LYS A 1 78 ? 0.046 -2.748 -8.312 1.00 93.88 78 LYS A C 1
ATOM 586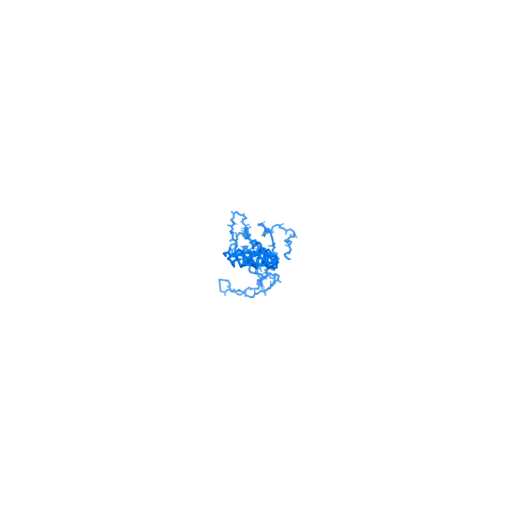 O O . LYS A 1 78 ? -1.159 -2.943 -8.433 1.00 93.88 78 LYS A O 1
ATOM 591 N N . GLY A 1 79 ? 0.757 -2.037 -9.177 1.00 95.19 79 GLY A N 1
ATOM 592 C CA . GLY A 1 79 ? 0.218 -1.435 -10.392 1.00 95.19 79 GLY A CA 1
ATOM 593 C C . GLY A 1 79 ? 0.456 -2.303 -11.623 1.00 95.19 79 GLY A C 1
ATOM 594 O O . GLY A 1 79 ? 1.571 -2.783 -11.870 1.00 95.19 79 GLY A O 1
ATOM 595 N N . TYR A 1 80 ? -0.606 -2.467 -12.404 1.00 95.94 80 TYR A N 1
ATOM 596 C CA . TYR A 1 80 ? -0.660 -3.299 -13.595 1.00 95.94 80 TYR A CA 1
ATOM 597 C C . TYR A 1 80 ? -0.990 -2.460 -14.828 1.00 95.94 80 TYR A C 1
ATOM 599 O O . TYR A 1 80 ? -1.919 -1.650 -14.807 1.00 95.94 80 TYR A O 1
ATOM 607 N N . PHE A 1 81 ? -0.256 -2.687 -15.916 1.00 95.38 81 PHE A N 1
ATOM 608 C CA . PHE A 1 81 ? -0.641 -2.228 -17.251 1.00 95.38 81 PHE A CA 1
ATOM 609 C C . PHE A 1 81 ? -1.116 -3.437 -18.049 1.00 95.38 81 PHE A C 1
ATOM 611 O O . PHE A 1 81 ? -0.346 -4.363 -18.324 1.00 95.38 81 PHE A O 1
ATOM 618 N N . GLY A 1 82 ? -2.417 -3.474 -18.339 1.00 92.31 82 GLY A N 1
ATOM 619 C CA . GLY A 1 82 ? -3.075 -4.706 -18.767 1.00 92.31 82 GLY A CA 1
ATOM 620 C C . GLY A 1 82 ? -2.936 -5.788 -17.691 1.00 92.31 82 GLY A C 1
ATOM 621 O O . GLY A 1 82 ? -3.296 -5.571 -16.537 1.00 92.31 82 GLY A O 1
ATOM 622 N N . SER A 1 83 ? -2.387 -6.945 -18.061 1.00 92.94 83 SER A N 1
ATOM 623 C CA . SER A 1 83 ? -2.128 -8.069 -17.150 1.00 92.94 83 SER A CA 1
ATOM 624 C C . SER A 1 83 ? -0.730 -8.054 -16.518 1.00 92.94 83 SER A C 1
ATOM 626 O O . SER A 1 83 ? -0.418 -8.909 -15.688 1.00 92.94 83 SER A O 1
ATOM 628 N N . VAL A 1 84 ? 0.133 -7.106 -16.893 1.00 93.69 84 VAL A N 1
ATOM 629 C CA . VAL A 1 84 ? 1.543 -7.108 -16.490 1.00 93.69 84 VAL A CA 1
ATOM 630 C C . VAL A 1 84 ? 1.736 -6.257 -15.240 1.00 93.69 84 VAL A C 1
ATOM 632 O O . VAL A 1 84 ? 1.517 -5.049 -15.272 1.00 93.69 84 VAL A O 1
ATOM 635 N N . HIS A 1 85 ? 2.195 -6.874 -14.147 1.00 93.00 85 HIS A N 1
ATOM 636 C CA . HIS A 1 85 ? 2.667 -6.155 -12.959 1.00 93.00 85 HIS A CA 1
ATOM 637 C C . HIS A 1 85 ? 3.967 -5.416 -13.289 1.00 93.00 85 HIS A C 1
ATOM 639 O O . HIS A 1 85 ? 4.920 -6.043 -13.764 1.00 93.00 85 HIS A O 1
ATOM 645 N N . ILE A 1 86 ? 4.020 -4.116 -13.009 1.00 94.38 86 ILE A N 1
ATOM 646 C CA . ILE A 1 86 ? 5.173 -3.255 -13.323 1.00 94.38 86 ILE A CA 1
ATOM 647 C C . ILE A 1 86 ? 5.447 -2.194 -12.268 1.00 94.38 86 ILE A C 1
ATOM 649 O O . ILE A 1 86 ? 6.589 -1.756 -12.192 1.00 94.38 86 ILE A O 1
ATOM 653 N N . LEU A 1 87 ? 4.464 -1.793 -11.459 1.00 93.94 87 LEU A N 1
ATOM 654 C CA . LEU A 1 87 ? 4.666 -0.812 -10.394 1.00 93.94 87 LEU A CA 1
ATOM 655 C C . LEU A 1 87 ? 4.447 -1.437 -9.022 1.00 93.94 87 LEU A C 1
ATOM 657 O O . LEU A 1 87 ? 3.514 -2.212 -8.847 1.00 93.94 87 LEU A O 1
ATOM 661 N N . THR A 1 88 ? 5.253 -1.037 -8.047 1.00 92.69 88 THR A N 1
ATOM 662 C CA . THR A 1 88 ? 5.089 -1.406 -6.640 1.00 92.69 88 THR A CA 1
ATOM 663 C C . THR A 1 88 ? 5.215 -0.172 -5.750 1.00 92.69 88 THR A C 1
ATOM 665 O O . THR A 1 88 ? 5.950 0.761 -6.082 1.00 92.69 88 THR A O 1
ATOM 668 N N . ALA A 1 89 ? 4.507 -0.172 -4.624 1.00 93.56 89 ALA A N 1
ATOM 669 C CA . ALA A 1 89 ? 4.632 0.821 -3.560 1.00 93.56 89 ALA A CA 1
ATOM 670 C C . ALA A 1 89 ? 4.314 0.194 -2.192 1.00 93.56 89 ALA A C 1
ATOM 672 O O . ALA A 1 89 ? 3.646 -0.843 -2.117 1.00 93.56 89 ALA A O 1
ATOM 673 N N . GLN A 1 90 ? 4.766 0.838 -1.119 1.00 94.50 90 GLN A N 1
ATOM 674 C CA . GLN A 1 90 ? 4.460 0.492 0.273 1.00 94.50 90 GLN A CA 1
ATOM 675 C C . GLN A 1 90 ? 4.149 1.768 1.056 1.00 94.50 90 GLN A C 1
ATOM 677 O O . GLN A 1 90 ? 4.760 2.810 0.807 1.00 94.50 90 GLN A O 1
ATOM 682 N N . GLY A 1 91 ? 3.241 1.680 2.020 1.00 95.00 91 GLY A N 1
ATOM 683 C CA . GLY A 1 91 ? 2.971 2.776 2.944 1.00 95.00 91 GLY A CA 1
ATOM 684 C C . GLY A 1 91 ? 1.723 2.538 3.780 1.00 95.00 91 GLY A C 1
ATOM 685 O O . GLY A 1 91 ? 1.217 1.416 3.851 1.00 95.00 91 GLY A O 1
ATOM 686 N N . CYS A 1 92 ? 1.243 3.615 4.390 1.00 95.94 92 CYS A N 1
ATOM 687 C CA . CYS A 1 92 ? -0.041 3.675 5.073 1.00 95.94 92 CYS A CA 1
ATOM 688 C C . CYS A 1 92 ? -1.174 3.752 4.044 1.00 95.94 92 CYS A C 1
ATOM 690 O O . CYS A 1 92 ? -1.099 4.531 3.091 1.00 95.94 92 CYS A O 1
ATOM 692 N N . LEU A 1 93 ? -2.206 2.935 4.224 1.00 95.56 93 LEU A N 1
ATOM 693 C CA . LEU A 1 93 ? -3.402 2.909 3.391 1.00 95.56 93 LEU A CA 1
ATOM 694 C C . LEU A 1 93 ? -4.636 3.137 4.255 1.00 95.56 93 LEU A C 1
ATOM 696 O O . LEU A 1 93 ? -4.723 2.648 5.385 1.00 95.56 93 LEU A O 1
ATOM 700 N N . THR A 1 94 ? -5.615 3.835 3.692 1.00 95.19 94 THR A N 1
ATOM 701 C CA . THR A 1 94 ? -6.931 3.950 4.305 1.00 95.19 94 THR A CA 1
ATOM 702 C C . THR A 1 94 ? -7.688 2.617 4.191 1.00 95.19 94 THR A C 1
ATOM 704 O O . THR A 1 94 ? -7.495 1.880 3.216 1.00 95.19 94 THR A O 1
ATOM 707 N N . PRO A 1 95 ? -8.552 2.268 5.164 1.00 93.00 95 PRO A N 1
ATOM 708 C CA . PRO A 1 95 ? -9.249 0.978 5.182 1.00 93.00 95 PRO A CA 1
ATOM 709 C C . PRO A 1 95 ? -10.087 0.678 3.933 1.00 93.00 95 PRO A C 1
ATOM 711 O O . PRO A 1 95 ? -10.239 -0.481 3.559 1.00 93.00 95 PRO A O 1
ATOM 714 N N . ASP A 1 96 ? -10.618 1.706 3.273 1.00 94.12 96 ASP A N 1
ATOM 715 C CA . ASP A 1 96 ? -11.417 1.595 2.048 1.00 94.12 96 ASP A CA 1
ATOM 716 C C . ASP A 1 96 ? -10.613 1.118 0.831 1.00 94.12 96 ASP A C 1
ATOM 718 O O . ASP A 1 96 ? -11.179 0.513 -0.081 1.00 94.12 96 ASP A O 1
ATOM 722 N N . LEU A 1 97 ? -9.293 1.326 0.829 1.00 94.94 97 LEU A N 1
ATOM 723 C CA . LEU A 1 97 ? -8.411 0.794 -0.206 1.00 94.94 97 LEU A CA 1
ATOM 724 C C . LEU A 1 97 ? -8.060 -0.678 0.036 1.00 94.94 97 LEU A C 1
ATOM 726 O O . LEU A 1 97 ? -7.604 -1.365 -0.871 1.00 94.94 97 LEU A O 1
ATOM 730 N N . CYS A 1 98 ? -8.227 -1.202 1.246 1.00 93.06 98 CYS A N 1
ATOM 731 C CA . CYS A 1 98 ? -7.760 -2.544 1.565 1.00 93.06 98 CYS A CA 1
ATOM 732 C C . CYS A 1 98 ? -8.504 -3.621 0.761 1.00 93.06 98 CYS A C 1
ATOM 734 O O . CYS A 1 98 ? -9.730 -3.686 0.759 1.00 93.06 98 CYS A O 1
ATOM 736 N N . ASN A 1 99 ? -7.746 -4.503 0.097 1.00 91.00 99 ASN A N 1
ATOM 737 C CA . ASN A 1 99 ? -8.263 -5.572 -0.768 1.00 91.00 99 ASN A CA 1
ATOM 738 C C . ASN A 1 99 ? -9.088 -5.072 -1.968 1.00 91.00 99 ASN A C 1
ATOM 740 O O . ASN A 1 99 ? -9.872 -5.833 -2.539 1.00 91.00 99 ASN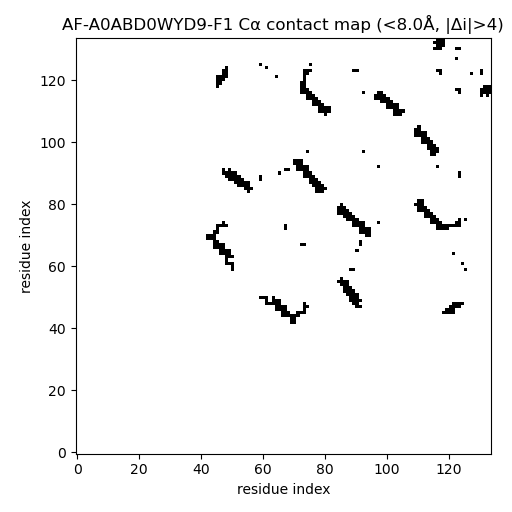 A O 1
ATOM 744 N N . SER A 1 100 ? -8.893 -3.819 -2.379 1.00 94.81 100 SER A N 1
ATOM 745 C CA . SER A 1 100 ? -9.560 -3.234 -3.536 1.00 94.81 100 SER A CA 1
ATOM 746 C C . SER A 1 100 ? -8.623 -3.106 -4.742 1.00 94.81 100 SER A C 1
ATOM 748 O O . SER A 1 100 ? -7.420 -3.397 -4.694 1.00 94.81 100 SER A O 1
ATOM 750 N N . THR A 1 101 ? -9.198 -2.709 -5.877 1.00 96.62 101 THR A N 1
ATOM 751 C CA . THR A 1 101 ? -8.457 -2.351 -7.089 1.00 96.62 101 THR A CA 1
ATOM 752 C C . THR A 1 101 ? -9.008 -1.051 -7.649 1.00 96.62 101 THR A C 1
ATOM 754 O O . THR A 1 101 ? -10.214 -0.950 -7.870 1.00 96.62 101 THR A O 1
ATOM 757 N N . HIS A 1 102 ? -8.134 -0.081 -7.916 1.00 96.00 102 HIS A N 1
ATOM 758 C CA . HIS A 1 102 ? -8.524 1.216 -8.468 1.00 96.00 102 HIS A CA 1
ATOM 759 C C . HIS A 1 102 ? -7.629 1.634 -9.638 1.00 96.00 102 HIS A C 1
ATOM 761 O O . HIS A 1 102 ? -6.425 1.361 -9.619 1.00 96.00 102 HIS A O 1
ATOM 767 N N . PRO A 1 103 ? -8.188 2.309 -10.656 1.00 95.81 103 PRO A N 1
ATOM 768 C CA . PRO A 1 103 ? -7.386 2.944 -11.686 1.00 95.81 103 PRO A CA 1
ATOM 769 C C . PRO A 1 103 ? -6.649 4.157 -11.106 1.00 95.81 103 PRO A C 1
ATOM 771 O O . PRO A 1 103 ? -7.237 4.966 -10.387 1.00 95.81 103 PRO A O 1
ATOM 774 N N . LEU A 1 104 ? -5.371 4.306 -11.442 1.00 94.62 104 LEU A N 1
ATOM 775 C CA . LEU A 1 104 ? -4.563 5.459 -11.059 1.00 94.62 104 LEU A CA 1
ATOM 776 C C . LEU A 1 104 ? -3.629 5.865 -12.200 1.00 94.62 104 LEU A C 1
ATOM 778 O O . LEU A 1 104 ? -2.961 5.034 -12.817 1.00 94.62 104 LEU A O 1
ATOM 782 N N . ILE A 1 105 ? -3.553 7.172 -12.450 1.00 94.56 105 ILE A N 1
ATOM 783 C CA . ILE A 1 105 ? -2.632 7.747 -13.426 1.00 94.56 105 ILE A CA 1
ATOM 784 C C . ILE A 1 105 ? -1.291 8.004 -12.742 1.00 94.56 105 ILE A C 1
ATOM 786 O O . ILE A 1 105 ? -1.191 8.824 -11.831 1.00 94.56 105 ILE A O 1
ATOM 790 N N . TYR A 1 106 ? -0.240 7.344 -13.216 1.00 93.56 106 TYR A N 1
ATOM 791 C CA . TYR A 1 106 ? 1.128 7.565 -12.760 1.00 93.56 106 TYR A CA 1
ATOM 792 C C . TYR A 1 106 ? 2.006 7.958 -13.949 1.00 93.56 106 TYR A C 1
ATOM 794 O O . TYR A 1 106 ? 2.108 7.229 -14.935 1.00 93.56 106 TYR A O 1
ATOM 802 N N . ARG A 1 107 ? 2.622 9.147 -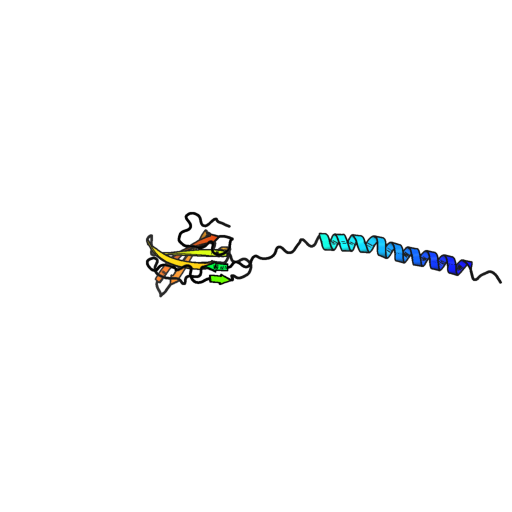13.880 1.00 92.94 107 ARG A N 1
ATOM 803 C CA . ARG A 1 107 ? 3.446 9.720 -14.967 1.00 92.94 107 ARG A CA 1
ATOM 804 C C . ARG A 1 107 ? 2.738 9.730 -16.337 1.00 92.94 107 ARG A C 1
ATOM 806 O O . ARG A 1 107 ? 3.351 9.438 -17.356 1.00 92.94 107 ARG A O 1
ATOM 813 N N . GLY A 1 108 ? 1.440 10.043 -16.352 1.00 94.56 108 GLY A N 1
ATOM 814 C CA . GLY A 1 108 ? 0.630 10.145 -17.575 1.00 94.56 108 GLY A CA 1
ATOM 815 C C . GLY A 1 108 ? 0.093 8.819 -18.126 1.00 94.56 108 GLY A C 1
ATOM 816 O O . GLY A 1 108 ? -0.619 8.831 -19.124 1.00 94.56 108 GLY A O 1
ATOM 817 N N . VAL A 1 109 ? 0.385 7.687 -17.479 1.00 94.19 109 VAL A N 1
ATOM 818 C CA . VAL A 1 109 ? -0.105 6.361 -17.884 1.00 94.19 109 VAL A CA 1
ATOM 819 C C . VAL A 1 109 ? -1.108 5.850 -16.855 1.00 94.19 109 VAL A C 1
ATOM 821 O O . VAL A 1 109 ? -0.886 6.000 -15.655 1.00 94.19 109 VAL A O 1
ATOM 824 N N . ASN A 1 110 ? -2.211 5.260 -17.317 1.00 95.88 110 ASN A N 1
ATOM 825 C CA . ASN A 1 110 ? -3.226 4.666 -16.449 1.00 95.88 110 ASN A CA 1
ATOM 826 C C . ASN A 1 110 ? -2.854 3.221 -16.083 1.00 95.88 110 ASN A C 1
ATOM 828 O O . ASN A 1 110 ? -2.551 2.416 -16.968 1.00 95.88 110 ASN A O 1
ATOM 832 N N . TYR A 1 111 ? -2.910 2.898 -14.794 1.00 96.44 111 TYR A N 1
ATOM 833 C CA . TYR A 1 111 ? -2.641 1.568 -14.253 1.00 96.44 111 TYR A CA 1
ATOM 834 C C . TYR A 1 111 ? -3.807 1.105 -13.392 1.00 96.44 111 TYR A C 1
ATOM 836 O O . TYR A 1 111 ? -4.383 1.897 -12.650 1.00 96.44 111 TYR A O 1
ATOM 844 N N . ASN A 1 112 ? -4.087 -0.195 -13.410 1.00 97.56 112 ASN A N 1
ATOM 845 C CA . ASN A 1 112 ? -4.940 -0.809 -12.399 1.00 97.56 112 ASN A CA 1
ATOM 846 C C . ASN A 1 112 ? -4.076 -1.144 -11.186 1.00 97.56 112 ASN A C 1
ATOM 848 O O . ASN A 1 112 ? -3.143 -1.939 -11.298 1.00 97.56 112 ASN A O 1
ATOM 852 N N . VAL A 1 113 ? -4.357 -0.528 -10.043 1.00 96.62 113 VAL A N 1
ATOM 853 C CA . VAL A 1 113 ? -3.580 -0.702 -8.816 1.00 96.62 113 VAL A CA 1
ATOM 854 C C . VAL A 1 113 ? -4.371 -1.550 -7.837 1.00 96.62 113 VAL A C 1
ATOM 856 O O . VAL A 1 113 ? -5.474 -1.177 -7.455 1.00 96.62 113 VAL A O 1
ATOM 859 N N . THR A 1 114 ? -3.809 -2.687 -7.437 1.00 95.56 114 THR A N 1
ATOM 860 C CA . THR A 1 114 ? -4.370 -3.555 -6.397 1.00 95.56 114 THR A CA 1
ATOM 861 C C . THR A 1 114 ? -3.713 -3.243 -5.062 1.00 95.56 114 THR A C 1
ATOM 863 O O . THR A 1 114 ? -2.483 -3.133 -5.006 1.00 95.56 114 THR A O 1
ATOM 866 N N . TYR A 1 115 ? -4.497 -3.205 -3.994 1.00 95.25 115 TYR A N 1
ATOM 867 C CA . TYR A 1 115 ? -4.032 -2.851 -2.657 1.00 95.25 115 TYR A CA 1
ATOM 868 C C . TYR A 1 115 ? -4.209 -4.025 -1.693 1.00 95.25 115 TYR A C 1
ATOM 870 O O . TYR A 1 115 ? -5.226 -4.722 -1.717 1.00 95.25 115 TYR A O 1
ATOM 878 N N . ARG A 1 116 ? -3.223 -4.252 -0.824 1.00 93.62 116 ARG A N 1
ATOM 879 C CA . ARG A 1 116 ? -3.304 -5.240 0.263 1.00 93.62 116 ARG A CA 1
ATOM 880 C C . ARG A 1 116 ? -2.843 -4.616 1.565 1.00 93.62 116 ARG A C 1
ATOM 882 O O . ARG A 1 116 ? -1.802 -3.963 1.578 1.00 93.62 116 ARG A O 1
ATOM 889 N N . CYS A 1 117 ? -3.581 -4.874 2.636 1.00 94.06 117 CYS A N 1
ATOM 890 C CA . CYS A 1 117 ? -3.320 -4.316 3.958 1.00 94.06 117 CYS A CA 1
ATOM 891 C C . CYS A 1 117 ? -3.004 -5.396 4.991 1.00 94.06 117 CYS A C 1
ATOM 893 O O . CYS A 1 117 ? -3.334 -6.568 4.800 1.00 94.06 117 CYS A O 1
ATOM 895 N N . CYS A 1 118 ? -2.389 -4.974 6.090 1.00 93.06 118 CYS A N 1
ATOM 896 C CA . CYS A 1 118 ? -2.127 -5.768 7.281 1.00 93.06 118 CYS A CA 1
ATOM 897 C C . CYS A 1 118 ? -2.083 -4.856 8.525 1.00 93.06 118 CYS A C 1
ATOM 899 O O . CYS A 1 118 ? -1.904 -3.641 8.416 1.00 93.06 118 CYS A O 1
ATOM 901 N N . CYS A 1 119 ? -2.288 -5.444 9.706 1.00 91.62 119 CYS A N 1
ATOM 902 C CA . CYS A 1 119 ? -2.668 -4.720 10.927 1.00 91.62 119 CYS A CA 1
ATOM 903 C C . CYS A 1 119 ? -1.609 -4.733 12.046 1.00 91.62 119 CYS A C 1
ATOM 905 O O . CYS A 1 119 ? -1.947 -4.602 13.219 1.00 91.62 119 CYS A O 1
ATOM 907 N N . SER A 1 120 ? -0.330 -4.907 11.709 1.00 91.00 120 SER A N 1
ATOM 908 C CA . SER A 1 120 ? 0.772 -4.847 12.678 1.00 91.00 120 SER A CA 1
ATOM 909 C C . SER A 1 120 ? 1.926 -4.001 12.151 1.00 91.00 120 SER A C 1
ATOM 911 O O . SER A 1 120 ? 2.037 -3.777 10.948 1.00 91.00 120 SER A O 1
ATOM 913 N N . ASP A 1 121 ? 2.813 -3.552 13.034 1.00 92.69 121 ASP A N 1
ATOM 914 C CA . ASP A 1 121 ? 3.959 -2.744 12.616 1.00 92.69 121 ASP A CA 1
ATOM 915 C C . ASP A 1 121 ? 4.807 -3.473 11.564 1.00 92.69 121 ASP A C 1
ATOM 917 O O . ASP A 1 121 ? 5.103 -4.665 11.682 1.00 92.69 121 ASP A O 1
ATOM 921 N N . GLN A 1 122 ? 5.169 -2.738 10.511 1.00 92.00 122 GLN A N 1
ATOM 922 C CA . GLN A 1 122 ? 6.067 -3.135 9.424 1.00 92.00 122 GLN A CA 1
ATOM 923 C C . GLN A 1 122 ? 5.687 -4.449 8.715 1.00 92.00 122 GLN A C 1
ATOM 925 O O . GLN A 1 122 ? 6.503 -5.036 8.001 1.00 92.00 122 GLN A O 1
ATOM 930 N N . CYS A 1 123 ? 4.432 -4.894 8.822 1.00 91.75 123 CYS A N 1
ATOM 931 C CA . CYS A 1 123 ? 3.951 -6.135 8.200 1.00 91.75 123 CYS A CA 1
ATOM 932 C C . CYS A 1 123 ? 3.887 -6.087 6.669 1.00 91.75 123 CYS A C 1
ATOM 934 O O . CYS A 1 123 ? 3.655 -7.104 6.017 1.00 91.75 123 CYS A O 1
ATOM 936 N N . ASN A 1 124 ? 4.078 -4.911 6.072 1.00 92.00 124 ASN A N 1
ATOM 937 C CA . ASN A 1 124 ? 3.997 -4.694 4.634 1.00 92.00 124 ASN A CA 1
ATOM 938 C C . ASN A 1 124 ? 5.297 -4.976 3.873 1.00 92.00 124 ASN A C 1
ATOM 940 O O . ASN A 1 124 ? 5.471 -4.476 2.766 1.00 92.00 124 ASN A O 1
ATOM 944 N N . HIS A 1 125 ? 6.198 -5.787 4.424 1.00 85.06 125 HIS A N 1
ATOM 945 C CA . HIS A 1 125 ? 7.407 -6.248 3.743 1.00 85.06 125 HIS A CA 1
ATOM 946 C C . HIS A 1 125 ? 7.114 -7.062 2.460 1.00 85.06 125 HIS A C 1
ATOM 948 O O . HIS A 1 125 ? 6.275 -7.961 2.445 1.00 85.06 125 HIS A O 1
ATOM 954 N N . LEU A 1 126 ? 7.850 -6.782 1.374 1.00 67.38 126 LEU A N 1
ATOM 955 C CA . LEU A 1 126 ? 7.652 -7.404 0.048 1.00 67.38 126 LEU A CA 1
ATOM 956 C C . LEU A 1 126 ? 7.836 -8.934 0.009 1.00 67.38 126 LEU A C 1
ATOM 958 O O . LEU A 1 126 ? 7.397 -9.574 -0.946 1.00 67.38 126 LEU A O 1
ATOM 962 N N . LEU A 1 127 ? 8.495 -9.511 1.017 1.00 60.31 127 LEU A N 1
ATOM 963 C CA . LEU A 1 127 ? 8.818 -10.937 1.099 1.00 60.31 127 LEU A CA 1
ATOM 964 C C . LEU A 1 127 ? 7.822 -11.750 1.934 1.00 60.31 127 LEU A C 1
ATOM 966 O O . LEU A 1 127 ? 8.011 -12.959 2.040 1.00 60.31 127 LEU A O 1
ATOM 970 N N . ALA A 1 128 ? 6.778 -11.142 2.513 1.00 53.50 128 ALA A N 1
ATOM 971 C CA . ALA A 1 128 ? 5.777 -11.895 3.267 1.00 53.50 128 ALA A CA 1
ATOM 972 C C . ALA A 1 128 ? 5.040 -12.870 2.336 1.00 53.50 128 ALA A C 1
ATOM 974 O O . ALA A 1 128 ? 4.278 -12.421 1.472 1.00 53.50 128 ALA A O 1
ATOM 975 N N . PRO A 1 129 ? 5.153 -14.195 2.538 1.00 51.62 129 PRO A N 1
ATOM 976 C CA . PRO A 1 129 ? 4.293 -15.156 1.848 1.00 51.62 129 PRO A CA 1
ATOM 977 C C . PRO A 1 129 ? 2.825 -14.992 2.280 1.00 51.62 129 PRO A C 1
ATOM 979 O O . PRO A 1 129 ? 1.911 -15.470 1.616 1.00 51.62 129 PRO A O 1
ATOM 982 N N . THR A 1 130 ? 2.598 -14.285 3.388 1.00 52.38 130 THR A N 1
ATOM 983 C CA . THR A 1 130 ? 1.302 -14.067 4.015 1.00 52.38 130 THR A CA 1
ATOM 984 C C . THR A 1 130 ? 1.302 -12.691 4.681 1.00 52.38 130 THR A C 1
ATOM 986 O O . THR A 1 130 ? 1.547 -12.584 5.882 1.00 52.38 130 THR A O 1
ATOM 989 N N . MET A 1 131 ? 1.043 -11.619 3.923 1.00 61.84 131 MET A N 1
ATOM 990 C CA . MET A 1 131 ? 0.509 -10.409 4.560 1.00 61.84 131 MET A CA 1
ATOM 991 C C . MET A 1 131 ? -0.812 -10.840 5.196 1.00 61.84 131 MET A C 1
ATOM 993 O O . MET A 1 131 ? -1.762 -11.144 4.473 1.00 61.84 131 MET A O 1
ATOM 997 N N . HIS A 1 132 ? -0.818 -11.004 6.520 1.00 67.31 132 HIS A N 1
ATOM 998 C CA . HIS A 1 132 ? -2.017 -11.408 7.239 1.00 67.31 132 HIS A CA 1
ATOM 999 C C . HIS A 1 132 ? -3.024 -10.267 7.107 1.00 67.31 132 HIS A C 1
ATOM 1001 O O . HIS A 1 132 ? -2.684 -9.135 7.471 1.00 67.31 132 HIS A O 1
ATOM 1007 N N . PRO A 1 133 ? -4.208 -10.531 6.538 1.00 74.44 133 PRO A N 1
ATOM 1008 C CA . PRO A 1 133 ? -5.216 -9.502 6.421 1.00 74.44 133 PRO A CA 1
ATOM 1009 C C . PRO A 1 133 ? -5.629 -9.036 7.819 1.00 74.44 133 PRO A C 1
ATOM 1011 O O . PRO A 1 133 ? -5.635 -9.813 8.778 1.00 74.44 133 PRO A O 1
ATOM 1014 N N . CYS A 1 134 ? -5.937 -7.746 7.895 1.00 75.38 134 CYS A N 1
ATOM 1015 C CA . CYS A 1 134 ? -6.920 -7.248 8.840 1.00 75.38 134 CYS A CA 1
ATOM 1016 C C . CYS A 1 134 ? -8.264 -7.955 8.557 1.00 75.38 134 CYS A C 1
ATOM 1018 O O . CYS A 1 134 ? -8.941 -8.319 9.532 1.00 75.38 134 CYS A O 1
#

Nearest PDB structures (foldseek):
  6oaz-assembly1_E  TM=5.565E-01  e=7.125E-04  Homo sapiens
  6ion-assembly1_A  TM=5.508E-01  e=3.981E-03  Homo sapiens
  1ywh-assembly3_K  TM=5.834E-01  e=8.390E-03  Homo sapiens
  6iom-assembly2_B  TM=5.872E-01  e=1.406E-02  Homo sapiens
  2i9b-assembly4_H  TM=6.433E-01  e=1.243E-01  Homo sapiens

Organism: Umbra pygmaea (NCBI:txid75934)

Foldseek 3Di:
DPPPPVVVVVVVVVVVVVVVVCVVPPVVVVVVVVVVPDDPDPQDFAKEQWDPKDFPVDDSDSPDIDTDDRQWFWKKKWWDDVNDTTIITTDTDHPVLAQDWDWDQDPNDITTIHMHGAHHHHLHDPPPPDRDHD

Radius of gyration: 31.4 Å; Cα contacts (8 Å, |Δi|>4): 231; chains: 1; bounding box: 55×43×98 Å

pLDDT: mean 78.46, std 18.67, range [37.66, 97.56]